Protein AF-A0A1B0FMB5-F1 (afdb_monomer)

Structure (mmCIF, N/CA/C/O backbone):
data_AF-A0A1B0FMB5-F1
#
_entry.id   AF-A0A1B0FMB5-F1
#
loop_
_atom_site.group_PDB
_atom_site.id
_atom_site.type_symbol
_atom_site.label_atom_id
_atom_site.label_alt_id
_atom_site.label_comp_id
_atom_site.label_asym_id
_atom_site.label_entity_id
_atom_site.label_seq_id
_atom_site.pdbx_PDB_ins_code
_atom_site.Cartn_x
_atom_site.Cartn_y
_atom_site.Cartn_z
_atom_site.occupancy
_atom_site.B_iso_or_equiv
_atom_site.auth_seq_id
_atom_site.auth_comp_id
_atom_site.auth_asym_id
_atom_site.auth_atom_id
_atom_site.pdbx_PDB_model_num
ATOM 1 N N . MET A 1 1 ? 7.304 -1.547 13.179 1.00 47.75 1 MET A N 1
ATOM 2 C CA . MET A 1 1 ? 6.835 -0.745 12.029 1.00 47.75 1 MET A CA 1
ATOM 3 C C . MET A 1 1 ? 6.916 -1.645 10.812 1.00 47.75 1 MET A C 1
ATOM 5 O O . MET A 1 1 ? 8.019 -1.873 10.338 1.00 47.75 1 MET A O 1
ATOM 9 N N . ASN A 1 2 ? 5.800 -2.233 10.382 1.00 59.31 2 ASN A N 1
ATOM 10 C CA . ASN A 1 2 ? 5.794 -3.089 9.199 1.00 59.31 2 ASN A CA 1
ATOM 11 C C . ASN A 1 2 ? 5.439 -2.237 7.982 1.00 59.31 2 ASN A C 1
ATOM 13 O O . ASN A 1 2 ? 4.315 -1.748 7.878 1.00 59.31 2 ASN A O 1
ATOM 17 N N . TYR A 1 3 ? 6.412 -2.040 7.099 1.00 70.69 3 TYR A N 1
ATOM 18 C CA . TYR A 1 3 ? 6.225 -1.379 5.814 1.00 70.69 3 TYR A CA 1
ATOM 19 C C . TYR A 1 3 ? 6.222 -2.465 4.735 1.00 70.69 3 TYR A C 1
ATOM 21 O O . TYR A 1 3 ? 7.250 -3.128 4.581 1.00 70.69 3 TYR A O 1
ATOM 29 N N . PRO A 1 4 ? 5.103 -2.715 4.031 1.00 73.00 4 PRO A N 1
ATOM 30 C CA . PRO A 1 4 ? 5.114 -3.641 2.909 1.00 73.00 4 PRO A CA 1
ATOM 31 C C . PRO A 1 4 ? 6.034 -3.096 1.812 1.00 73.00 4 PRO A C 1
ATOM 33 O O . PR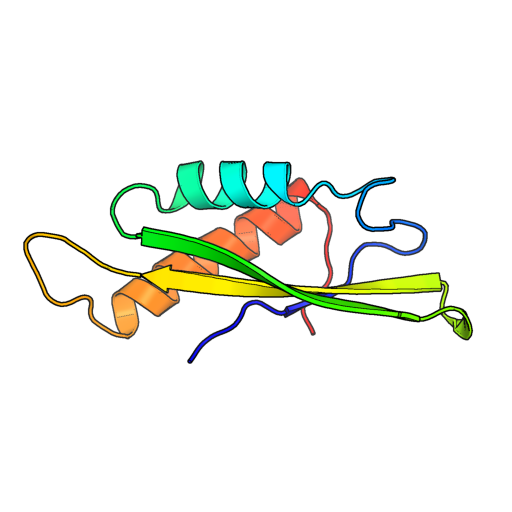O A 1 4 ? 5.814 -2.005 1.277 1.00 73.00 4 PRO A O 1
ATOM 36 N N . LEU A 1 5 ? 7.074 -3.871 1.507 1.00 77.88 5 LEU A N 1
ATOM 37 C CA . LEU A 1 5 ? 8.032 -3.594 0.447 1.00 77.88 5 LEU A CA 1
ATOM 38 C C . LEU A 1 5 ? 7.962 -4.716 -0.584 1.00 77.88 5 LEU A C 1
ATOM 40 O O . LEU A 1 5 ? 8.135 -5.889 -0.250 1.00 77.88 5 LEU A O 1
ATOM 44 N N . PHE A 1 6 ? 7.733 -4.360 -1.841 1.00 83.31 6 PHE A N 1
ATOM 45 C CA . PHE A 1 6 ? 7.639 -5.341 -2.914 1.00 83.31 6 PHE A CA 1
ATOM 46 C C . PHE A 1 6 ? 8.254 -4.825 -4.211 1.00 83.31 6 PHE A C 1
ATOM 48 O O . PHE A 1 6 ? 8.385 -3.620 -4.453 1.00 83.31 6 PHE A O 1
ATOM 55 N N . TRP A 1 7 ? 8.664 -5.781 -5.037 1.00 82.69 7 TRP A N 1
ATOM 56 C CA . TRP A 1 7 ? 9.144 -5.583 -6.390 1.00 82.69 7 TRP A CA 1
ATOM 57 C C . TRP A 1 7 ? 7.983 -5.703 -7.362 1.00 82.69 7 TRP A C 1
ATOM 59 O O . TRP A 1 7 ? 7.262 -6.701 -7.381 1.00 82.69 7 TRP A O 1
ATOM 69 N N . LEU A 1 8 ? 7.848 -4.692 -8.208 1.00 82.38 8 LEU A N 1
ATOM 70 C CA . LEU A 1 8 ? 6.983 -4.764 -9.368 1.00 82.38 8 LEU A CA 1
ATOM 71 C C . LEU A 1 8 ? 7.554 -5.765 -10.383 1.00 82.38 8 LEU A C 1
ATOM 73 O O . LEU A 1 8 ? 8.782 -5.933 -10.459 1.00 82.38 8 LEU A O 1
ATOM 77 N N . PRO A 1 9 ? 6.685 -6.424 -11.169 1.00 80.81 9 PRO A N 1
ATOM 78 C CA . PRO A 1 9 ? 7.126 -7.308 -12.236 1.00 80.81 9 PRO A CA 1
ATOM 79 C C . PRO A 1 9 ? 8.076 -6.586 -13.213 1.00 80.81 9 PRO A C 1
ATOM 81 O O . PRO A 1 9 ? 7.997 -5.365 -13.388 1.00 80.81 9 PRO A O 1
ATOM 84 N N . PRO A 1 10 ? 9.014 -7.320 -13.839 1.00 76.38 10 PRO A N 1
ATOM 85 C CA . PRO A 1 10 ? 10.047 -6.729 -14.684 1.00 76.38 10 PRO A CA 1
ATOM 86 C C . PRO A 1 10 ? 9.429 -5.946 -15.848 1.00 76.38 10 PRO A C 1
ATOM 88 O O . PRO A 1 10 ? 8.570 -6.458 -16.562 1.00 76.38 10 PRO A O 1
ATOM 91 N N . GLY A 1 11 ? 9.881 -4.704 -16.038 1.00 74.38 11 GLY A N 1
ATOM 92 C CA . GLY A 1 11 ? 9.343 -3.790 -17.051 1.00 74.38 11 GLY A CA 1
ATOM 93 C C . GLY A 1 11 ? 8.111 -2.985 -16.621 1.00 74.38 11 GLY A C 1
ATOM 94 O O . GLY A 1 11 ? 7.691 -2.111 -17.371 1.00 74.38 11 GLY A O 1
ATOM 95 N N . VAL A 1 12 ? 7.561 -3.214 -15.422 1.00 78.88 12 VAL A N 1
ATOM 96 C CA . VAL A 1 12 ? 6.490 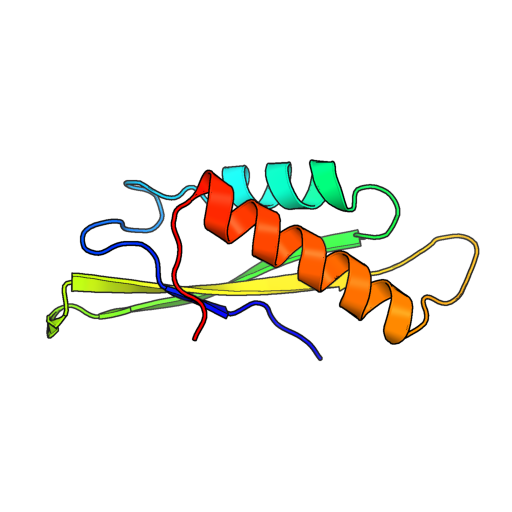-2.377 -14.866 1.00 78.88 12 VAL A CA 1
ATOM 97 C C . VAL A 1 12 ? 7.083 -1.248 -14.025 1.00 78.88 12 VAL A C 1
ATOM 99 O O . VAL A 1 12 ? 7.873 -1.461 -13.098 1.00 78.88 12 VAL A O 1
ATOM 102 N N . GLN A 1 13 ? 6.691 -0.020 -14.359 1.00 76.50 13 GLN A N 1
ATOM 103 C CA . GLN A 1 13 ? 7.068 1.189 -13.633 1.00 76.50 13 GLN A CA 1
ATOM 104 C C . GLN A 1 13 ? 5.845 1.789 -12.937 1.00 76.50 13 GLN A C 1
ATOM 106 O O . GLN A 1 13 ? 4.706 1.639 -13.396 1.00 76.50 13 GLN A O 1
ATOM 111 N N . VAL A 1 14 ? 6.084 2.490 -11.827 1.00 71.69 14 VAL A N 1
ATOM 112 C CA . VAL A 1 14 ? 5.031 3.276 -11.174 1.00 71.69 14 VAL A CA 1
ATOM 113 C C . VAL A 1 14 ? 4.572 4.357 -12.155 1.00 71.69 14 VAL A C 1
ATOM 115 O O . VAL A 1 14 ? 5.417 4.993 -12.777 1.00 71.69 14 VAL A O 1
ATOM 118 N N . HIS A 1 15 ? 3.259 4.546 -12.292 1.00 70.00 15 HIS A N 1
ATOM 119 C CA . HIS A 1 15 ? 2.575 5.402 -13.279 1.00 70.00 15 HIS A CA 1
ATOM 120 C C . HIS A 1 15 ? 2.492 4.888 -14.729 1.00 70.00 15 HIS A C 1
ATOM 122 O O . HIS A 1 15 ? 1.637 5.379 -15.459 1.00 70.00 15 HIS A O 1
ATOM 128 N N . GLU A 1 16 ? 3.281 3.891 -15.145 1.00 73.31 16 GLU A N 1
ATOM 129 C CA . GLU A 1 16 ? 3.149 3.272 -16.485 1.00 73.31 16 GLU A CA 1
ATOM 130 C C . GLU A 1 16 ? 2.444 1.911 -16.466 1.00 73.31 16 GLU A C 1
ATOM 132 O O . GLU A 1 16 ? 1.763 1.562 -17.425 1.00 73.31 16 GLU A O 1
ATOM 137 N N . GLY A 1 17 ? 2.565 1.143 -15.381 1.00 71.56 17 GLY A N 1
ATOM 138 C CA . GLY A 1 17 ? 1.842 -0.127 -15.233 1.00 71.56 17 GLY A CA 1
ATOM 139 C C . GLY A 1 17 ? 1.445 -0.476 -13.799 1.00 71.56 17 GLY A C 1
ATOM 140 O O . GLY A 1 17 ? 0.795 -1.490 -13.576 1.00 71.56 17 GLY A O 1
ATOM 141 N N . PHE A 1 18 ? 1.812 0.361 -12.829 1.00 80.81 18 PHE A N 1
ATOM 142 C CA . PHE A 1 18 ? 1.336 0.265 -11.454 1.00 80.81 18 PHE A CA 1
ATOM 143 C C . PHE A 1 18 ? 0.956 1.660 -10.963 1.00 80.81 18 PHE A C 1
ATOM 145 O O . PHE A 1 18 ? 1.829 2.522 -10.806 1.00 80.81 18 PHE A O 1
ATOM 152 N N . ALA 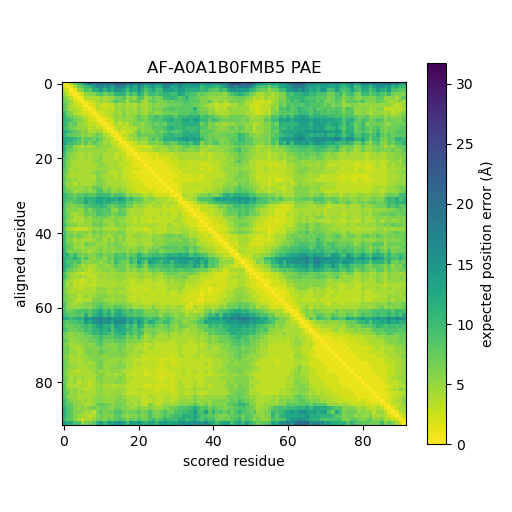A 1 19 ? -0.334 1.913 -10.745 1.00 83.88 19 ALA A N 1
ATOM 153 C CA . ALA A 1 19 ? -0.770 3.171 -10.161 1.00 83.88 19 ALA A CA 1
ATOM 154 C C . ALA A 1 19 ? -0.827 3.033 -8.631 1.00 83.88 19 ALA A C 1
ATOM 156 O O . ALA A 1 19 ? -1.428 2.089 -8.119 1.00 83.88 19 ALA A O 1
ATOM 157 N N . PRO A 1 20 ? -0.278 3.995 -7.867 1.00 83.31 20 PRO A N 1
ATOM 158 C CA . PRO A 1 20 ? -0.429 4.017 -6.411 1.00 83.31 20 PRO A CA 1
ATOM 159 C C . PRO A 1 20 ? -1.899 3.977 -5.968 1.00 83.31 20 PRO A C 1
ATOM 161 O O . PRO A 1 20 ? -2.210 3.425 -4.918 1.00 83.31 20 PRO A O 1
ATOM 164 N N . ASN A 1 21 ? -2.803 4.521 -6.791 1.00 86.50 21 ASN A N 1
ATOM 165 C CA . ASN A 1 21 ? -4.242 4.476 -6.547 1.00 86.50 21 ASN A CA 1
ATOM 166 C C . ASN A 1 21 ? -4.813 3.055 -6.525 1.00 86.50 21 ASN A C 1
ATOM 168 O O . ASN A 1 21 ? -5.669 2.800 -5.686 1.00 86.50 21 ASN A O 1
ATOM 172 N N . ASP A 1 22 ? -4.341 2.138 -7.375 1.00 86.88 22 ASP A N 1
ATOM 173 C CA . ASP A 1 22 ? -4.802 0.744 -7.341 1.00 86.88 22 ASP A CA 1
ATOM 174 C C . ASP A 1 22 ? -4.418 0.078 -6.012 1.00 86.88 22 ASP A C 1
ATOM 176 O O . ASP A 1 22 ? -5.208 -0.650 -5.417 1.00 86.88 22 ASP A O 1
ATOM 180 N N . PHE A 1 23 ? -3.223 0.382 -5.490 1.00 86.31 23 PHE A N 1
ATOM 181 C CA . PHE A 1 23 ? -2.818 -0.078 -4.161 1.00 86.31 23 PHE A CA 1
ATOM 182 C C . PHE A 1 23 ? -3.691 0.530 -3.057 1.00 86.31 23 PHE A C 1
ATOM 184 O O . PHE A 1 23 ? -4.070 -0.166 -2.118 1.00 86.31 23 PHE A O 1
ATOM 191 N N . TYR A 1 24 ? -4.036 1.817 -3.163 1.00 88.06 24 TYR A N 1
ATOM 192 C CA . TYR A 1 24 ? -4.931 2.467 -2.204 1.00 88.06 24 TYR A CA 1
ATOM 193 C C . TYR A 1 24 ? -6.326 1.844 -2.196 1.00 88.06 24 TYR A C 1
ATOM 195 O O . TYR A 1 24 ? -6.882 1.639 -1.116 1.00 88.06 24 TYR A O 1
ATOM 203 N N . ASP A 1 25 ? -6.873 1.531 -3.369 1.00 88.56 25 ASP A N 1
ATOM 204 C CA . ASP A 1 25 ? -8.175 0.882 -3.496 1.00 88.56 25 ASP A CA 1
ATOM 205 C C . ASP A 1 25 ? -8.148 -0.540 -2.924 1.00 88.56 25 ASP A C 1
ATOM 207 O O . ASP A 1 25 ? -8.984 -0.883 -2.093 1.00 88.56 25 ASP A O 1
ATOM 211 N N . LEU A 1 26 ? -7.111 -1.320 -3.245 1.00 89.06 26 LEU A N 1
ATOM 212 C CA . LEU A 1 26 ? -6.930 -2.677 -2.729 1.00 89.06 26 LEU A CA 1
ATOM 213 C C . LEU A 1 26 ? -6.809 -2.709 -1.200 1.00 89.06 26 LEU A C 1
ATOM 215 O O . LEU A 1 26 ? -7.496 -3.484 -0.535 1.00 89.06 26 LEU A O 1
ATOM 219 N N . VAL A 1 27 ? -5.980 -1.838 -0.618 1.00 88.69 27 VAL A N 1
ATOM 220 C CA . VAL A 1 27 ? -5.857 -1.740 0.843 1.00 88.69 27 VAL A CA 1
ATOM 221 C C . VAL A 1 27 ? -7.172 -1.282 1.470 1.00 88.69 27 VAL A C 1
ATOM 223 O O . VAL A 1 27 ? -7.550 -1.809 2.514 1.00 88.69 27 VAL A O 1
ATOM 226 N N . ARG A 1 28 ? -7.901 -0.343 0.850 1.00 87.25 28 ARG A N 1
ATOM 227 C CA . ARG A 1 28 ? -9.238 0.035 1.325 1.00 87.25 28 ARG A CA 1
ATOM 228 C C . ARG A 1 28 ? -10.217 -1.129 1.251 1.00 87.25 28 ARG A C 1
ATOM 230 O O . ARG A 1 28 ? -10.972 -1.310 2.192 1.00 87.25 28 ARG A O 1
ATOM 237 N N . ASN A 1 29 ? -10.193 -1.927 0.193 1.00 89.12 29 ASN A N 1
ATOM 238 C CA . ASN A 1 29 ? -11.086 -3.070 0.041 1.00 89.12 29 ASN A CA 1
ATOM 239 C C . ASN A 1 29 ? -10.856 -4.115 1.147 1.00 89.12 29 ASN A C 1
ATOM 241 O O . ASN A 1 29 ? -11.806 -4.595 1.758 1.00 89.12 29 ASN A O 1
ATOM 245 N N . VAL A 1 30 ? -9.587 -4.397 1.462 1.00 88.00 30 VAL A N 1
ATOM 246 C CA . VAL A 1 30 ? -9.199 -5.382 2.483 1.00 88.00 30 VAL A CA 1
ATOM 247 C C . VAL A 1 30 ? -9.368 -4.851 3.911 1.00 88.00 30 VAL A C 1
ATOM 249 O O . VAL A 1 30 ? -9.776 -5.589 4.805 1.00 88.00 30 VAL A O 1
ATOM 252 N N . ALA A 1 31 ? -9.012 -3.589 4.152 1.00 83.44 31 ALA A N 1
ATOM 253 C CA . ALA A 1 31 ? -8.726 -3.071 5.488 1.00 83.44 31 ALA A CA 1
ATOM 254 C C . ALA A 1 31 ? -9.389 -1.713 5.786 1.00 83.44 31 ALA A C 1
ATOM 256 O O . ALA A 1 31 ? -8.886 -0.958 6.620 1.00 83.44 31 ALA A O 1
ATOM 257 N N . CYS A 1 32 ? -10.515 -1.402 5.127 1.00 80.31 32 CYS A N 1
ATOM 258 C CA . CYS A 1 32 ? -11.224 -0.117 5.230 1.00 80.31 32 CYS A CA 1
ATOM 259 C C . CYS A 1 32 ? -11.419 0.380 6.670 1.00 80.31 32 CYS A C 1
ATOM 261 O O . CYS A 1 32 ? -11.345 1.578 6.922 1.00 80.31 32 CYS A O 1
ATOM 263 N N . ASP A 1 33 ? -11.696 -0.537 7.595 1.00 83.56 33 ASP A N 1
ATOM 264 C CA . ASP A 1 33 ? -12.117 -0.218 8.962 1.00 83.56 33 ASP A CA 1
ATOM 265 C C . ASP A 1 33 ? -10.946 0.148 9.891 1.00 83.56 33 ASP A C 1
ATOM 267 O O . ASP A 1 33 ? -11.104 0.852 10.885 1.00 83.56 33 ASP A O 1
ATOM 271 N N . VAL A 1 34 ? -9.739 -0.316 9.553 1.00 86.19 34 VAL A N 1
ATOM 272 C CA . VAL A 1 34 ? -8.550 -0.199 10.412 1.00 86.19 34 VAL A CA 1
ATOM 273 C C . VAL A 1 34 ? -7.449 0.661 9.808 1.00 86.19 34 VAL A C 1
ATOM 275 O O . VAL A 1 34 ? -6.438 0.891 10.471 1.00 86.19 34 VAL A O 1
ATOM 278 N N . VAL A 1 35 ? -7.601 1.117 8.563 1.00 87.62 35 VAL A N 1
ATOM 279 C CA . VAL A 1 35 ? -6.611 1.933 7.852 1.00 87.62 35 VAL A CA 1
ATOM 280 C C . VAL A 1 35 ? -7.006 3.404 7.903 1.00 87.62 35 VAL A C 1
ATOM 282 O O . VAL A 1 35 ? -8.021 3.815 7.353 1.00 87.62 35 VAL A O 1
ATOM 285 N N . GLU A 1 36 ? -6.152 4.216 8.519 1.00 86.50 36 GLU A N 1
ATOM 286 C CA . GLU A 1 36 ? -6.319 5.669 8.594 1.00 86.50 36 GLU A CA 1
ATOM 287 C C . GLU A 1 36 ? -5.726 6.360 7.365 1.00 86.50 36 GLU A C 1
ATOM 289 O O . GLU A 1 36 ? -6.356 7.224 6.754 1.00 86.50 36 GLU A O 1
ATOM 294 N N . GLN A 1 37 ? -4.507 5.974 6.981 1.00 86.12 37 GLN A N 1
ATOM 295 C CA . GLN A 1 37 ? -3.797 6.614 5.880 1.00 86.12 37 GLN A CA 1
ATOM 296 C C . GLN A 1 37 ? -2.845 5.646 5.187 1.00 86.12 37 GLN A C 1
ATOM 298 O O . GLN A 1 37 ? -2.180 4.834 5.829 1.00 86.12 37 GLN A O 1
ATOM 303 N N . ILE A 1 38 ? -2.737 5.784 3.868 1.00 88.00 38 ILE A N 1
ATOM 304 C CA . ILE A 1 38 ? -1.779 5.056 3.041 1.00 88.00 38 ILE A CA 1
ATOM 305 C C . ILE A 1 38 ? -0.939 6.088 2.294 1.00 88.00 38 ILE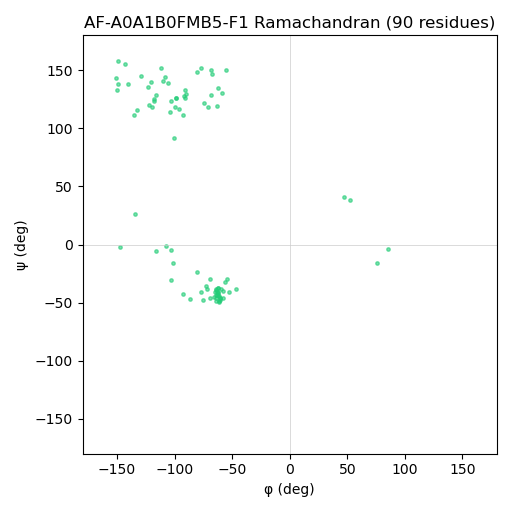 A C 1
ATOM 307 O O . ILE A 1 38 ? -1.476 7.074 1.790 1.00 88.00 38 ILE A O 1
ATOM 311 N N . GLY A 1 39 ? 0.374 5.889 2.238 1.00 85.25 39 GLY A N 1
ATOM 312 C CA . GLY A 1 39 ? 1.267 6.788 1.517 1.00 85.25 39 GLY A CA 1
ATOM 313 C C . GLY A 1 39 ? 2.480 6.064 0.962 1.00 85.25 39 GLY A C 1
ATOM 314 O O . GLY A 1 39 ? 3.074 5.231 1.639 1.00 85.25 39 GLY A O 1
ATOM 315 N N . LEU A 1 40 ? 2.861 6.385 -0.268 1.00 87.69 40 LEU A N 1
ATOM 316 C CA . LEU A 1 40 ? 4.115 5.927 -0.858 1.00 87.69 40 LEU A CA 1
ATOM 317 C C . LEU A 1 40 ? 5.281 6.658 -0.173 1.00 87.69 40 LEU A C 1
ATOM 319 O O . LEU A 1 40 ? 5.346 7.884 -0.213 1.00 87.69 40 LEU A O 1
ATOM 323 N N . ILE A 1 41 ? 6.167 5.916 0.493 1.00 86.50 41 ILE A N 1
ATOM 324 C CA . ILE A 1 41 ? 7.337 6.483 1.188 1.00 86.50 41 ILE A CA 1
ATOM 325 C C . ILE A 1 41 ? 8.551 6.489 0.274 1.00 86.50 41 ILE A C 1
ATOM 327 O O . ILE A 1 41 ? 9.315 7.448 0.268 1.00 86.50 41 ILE A O 1
ATOM 331 N N . ASP A 1 42 ? 8.746 5.391 -0.453 1.00 83.75 42 ASP A N 1
ATOM 332 C CA . ASP A 1 42 ? 9.943 5.176 -1.251 1.00 83.75 42 ASP A CA 1
ATOM 333 C C . ASP A 1 42 ? 9.576 4.520 -2.577 1.00 83.75 42 ASP A C 1
ATOM 335 O O . ASP A 1 42 ? 8.747 3.607 -2.640 1.00 83.75 42 ASP A O 1
ATOM 339 N N . GLN A 1 43 ? 10.205 5.002 -3.638 1.00 85.75 43 GLN A N 1
ATOM 340 C CA . GLN A 1 43 ? 10.116 4.443 -4.972 1.00 85.75 43 GLN A CA 1
ATOM 341 C C . GLN A 1 43 ? 11.536 4.334 -5.505 1.00 85.75 43 GLN A C 1
ATOM 343 O O . GLN A 1 43 ? 12.208 5.336 -5.740 1.00 85.75 43 GLN A O 1
ATOM 348 N N . PHE A 1 44 ? 11.975 3.108 -5.749 1.00 83.19 44 PHE A N 1
ATOM 349 C CA . PHE A 1 44 ? 13.312 2.833 -6.236 1.00 83.19 44 PHE A CA 1
ATOM 350 C C . PHE A 1 44 ? 13.2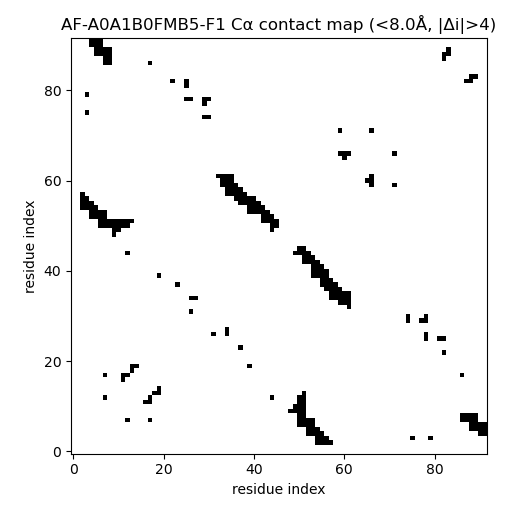41 2.126 -7.585 1.00 83.19 44 PHE A C 1
ATOM 352 O O . PHE A 1 44 ? 12.707 1.026 -7.707 1.00 83.19 44 PHE A O 1
ATOM 359 N N . ASN A 1 45 ? 13.796 2.760 -8.615 1.00 82.06 45 ASN A N 1
ATOM 360 C CA . ASN A 1 45 ? 13.890 2.190 -9.953 1.00 82.06 45 ASN A CA 1
ATOM 361 C C . ASN A 1 45 ? 15.321 1.707 -10.213 1.00 82.06 45 ASN A C 1
ATOM 363 O O . ASN A 1 45 ? 16.289 2.464 -10.122 1.00 82.06 45 ASN A O 1
ATOM 367 N N . HIS A 1 46 ? 15.462 0.427 -10.545 1.00 79.94 46 HIS A N 1
ATOM 368 C CA . HIS A 1 46 ? 16.740 -0.184 -10.856 1.00 79.94 46 HIS A CA 1
ATOM 369 C C . HIS A 1 46 ? 16.935 -0.310 -12.370 1.00 79.94 46 HIS A C 1
ATOM 371 O O . HIS A 1 46 ? 16.650 -1.352 -12.959 1.00 79.94 46 HIS A O 1
ATOM 377 N N . LEU A 1 47 ? 17.548 0.713 -12.974 1.00 77.44 47 LEU A N 1
ATOM 378 C CA . LEU A 1 47 ? 17.824 0.790 -14.419 1.00 77.44 47 LEU A CA 1
ATOM 379 C C . LEU A 1 47 ? 18.568 -0.440 -14.977 1.00 77.44 47 LEU A C 1
ATOM 381 O O . LEU A 1 47 ? 18.222 -0.954 -16.033 1.00 77.44 47 LEU A O 1
ATOM 385 N N . LYS A 1 48 ? 19.566 -0.970 -14.251 1.00 76.75 48 LYS A N 1
ATOM 386 C CA . LYS A 1 48 ? 20.353 -2.139 -14.703 1.00 76.75 48 LYS A CA 1
ATOM 387 C C . LYS A 1 48 ? 19.567 -3.452 -14.734 1.00 76.75 48 LYS A C 1
ATOM 389 O O . LYS A 1 48 ? 19.924 -4.339 -15.500 1.00 76.75 48 LYS A O 1
ATOM 394 N N . LYS A 1 49 ? 18.562 -3.611 -13.868 1.00 73.00 49 LYS A N 1
ATOM 395 C CA . LYS A 1 49 ? 17.746 -4.836 -13.779 1.00 73.00 49 LYS A CA 1
ATOM 396 C C . LYS A 1 49 ? 16.337 -4.653 -14.342 1.00 73.00 49 LYS A C 1
ATOM 398 O O . LYS A 1 49 ? 15.571 -5.609 -14.328 1.00 73.00 49 LYS A O 1
ATOM 403 N N . ASN A 1 50 ? 16.007 -3.447 -14.805 1.00 77.88 50 ASN A N 1
ATOM 404 C CA . ASN A 1 50 ? 14.677 -3.041 -15.246 1.00 77.88 50 ASN A CA 1
ATOM 405 C C . ASN A 1 50 ? 13.565 -3.441 -14.253 1.00 77.88 50 ASN A C 1
ATOM 407 O O . ASN A 1 50 ? 12.510 -3.955 -14.630 1.00 77.88 50 ASN A O 1
ATOM 411 N N . ARG A 1 51 ? 13.856 -3.273 -12.956 1.00 81.56 51 ARG A N 1
ATOM 412 C CA . ARG A 1 51 ? 12.958 -3.605 -11.841 1.00 81.56 51 ARG A CA 1
ATOM 413 C C . ARG A 1 51 ? 12.678 -2.364 -11.016 1.00 81.56 51 ARG A C 1
ATOM 415 O O . ARG A 1 51 ? 13.599 -1.611 -10.714 1.00 81.56 51 ARG A O 1
ATOM 422 N N . THR A 1 52 ? 11.437 -2.215 -10.583 1.00 83.88 52 THR A N 1
ATOM 423 C CA . THR A 1 52 ? 11.010 -1.112 -9.722 1.00 83.88 52 THR A CA 1
ATOM 424 C C . THR A 1 52 ? 10.558 -1.685 -8.383 1.00 83.88 52 THR A C 1
ATOM 426 O O . THR A 1 52 ? 9.757 -2.614 -8.365 1.00 83.88 52 THR A O 1
ATOM 429 N N . SER A 1 53 ? 11.066 -1.172 -7.266 1.00 84.88 53 SER A N 1
ATOM 430 C CA . SER A 1 53 ? 10.539 -1.460 -5.928 1.00 84.88 53 SER A CA 1
ATOM 431 C C . SER A 1 53 ? 9.817 -0.252 -5.370 1.00 84.88 53 SER A C 1
ATOM 433 O O . SER A 1 53 ? 10.246 0.886 -5.566 1.00 84.88 53 SER A O 1
ATOM 435 N N . VAL A 1 54 ? 8.754 -0.516 -4.628 1.00 86.19 54 VAL A N 1
ATOM 436 C CA . VAL A 1 54 ? 7.947 0.503 -3.963 1.00 86.19 54 VAL A CA 1
ATOM 437 C C . VAL A 1 54 ? 7.773 0.150 -2.491 1.00 86.19 54 VAL A C 1
ATOM 439 O O . VAL A 1 54 ? 7.694 -1.023 -2.122 1.00 86.19 54 VAL A O 1
ATOM 442 N N . CYS A 1 55 ? 7.746 1.181 -1.651 1.00 86.50 55 CYS A N 1
ATOM 443 C CA . CYS A 1 55 ? 7.538 1.084 -0.214 1.00 86.50 55 CYS A CA 1
ATOM 444 C C . CYS A 1 55 ? 6.326 1.909 0.185 1.00 86.50 55 CYS A C 1
ATOM 446 O O . CYS A 1 55 ? 6.326 3.133 0.025 1.00 86.50 55 CYS A O 1
ATOM 448 N N . PHE A 1 56 ? 5.325 1.258 0.767 1.00 86.19 56 PHE A N 1
ATOM 449 C CA . PHE A 1 56 ? 4.145 1.945 1.269 1.00 86.19 56 PHE A CA 1
ATOM 450 C C . PHE A 1 56 ? 4.152 2.025 2.794 1.00 86.19 56 PHE A C 1
ATOM 452 O O . PHE A 1 56 ? 4.477 1.072 3.502 1.00 86.19 56 PHE A O 1
ATOM 459 N N . ARG A 1 57 ? 3.744 3.182 3.313 1.00 86.62 57 ARG A N 1
ATOM 460 C CA . ARG A 1 57 ? 3.328 3.368 4.697 1.00 86.62 57 ARG A CA 1
ATOM 461 C C . ARG A 1 57 ? 1.849 3.113 4.782 1.00 86.62 57 ARG A C 1
ATOM 463 O O . ARG A 1 57 ? 1.084 3.752 4.067 1.00 86.62 57 ARG A O 1
ATOM 470 N N . ILE A 1 58 ? 1.464 2.270 5.723 1.00 87.06 58 ILE A N 1
ATOM 471 C CA . ILE A 1 58 ? 0.074 2.128 6.124 1.00 87.06 58 ILE A CA 1
ATOM 472 C C . ILE A 1 58 ? 0.002 2.526 7.595 1.00 87.06 58 ILE A C 1
ATOM 474 O O . ILE A 1 58 ? 0.751 2.010 8.429 1.00 87.06 58 ILE A O 1
ATOM 478 N N . ILE A 1 59 ? -0.845 3.505 7.892 1.00 86.12 59 ILE A N 1
ATOM 479 C CA . ILE A 1 59 ? -1.169 3.940 9.246 1.00 86.12 59 ILE A CA 1
ATOM 480 C C . ILE A 1 59 ? -2.455 3.229 9.632 1.00 86.12 59 ILE A C 1
ATOM 482 O O . ILE A 1 59 ? -3.491 3.438 9.002 1.00 86.12 59 ILE A O 1
ATOM 486 N N . TYR A 1 60 ? -2.368 2.383 10.655 1.00 85.94 60 TYR A N 1
ATOM 487 C CA . TYR A 1 60 ? -3.516 1.663 11.182 1.00 85.94 60 TYR A CA 1
ATOM 488 C C . TYR A 1 60 ? -4.055 2.378 12.415 1.00 85.94 60 TYR A C 1
ATOM 490 O O . TYR A 1 60 ? -3.303 2.621 13.364 1.00 85.94 60 TYR A O 1
ATOM 498 N N . ARG A 1 61 ? -5.348 2.691 12.417 1.00 83.25 61 ARG A N 1
ATOM 499 C CA . ARG A 1 61 ? -6.033 3.272 13.568 1.00 83.25 61 ARG A CA 1
ATOM 500 C C . ARG A 1 61 ? -7.488 2.838 13.570 1.00 83.25 61 ARG A C 1
ATOM 502 O O . ARG A 1 61 ? -8.171 2.936 12.561 1.00 83.25 61 ARG A O 1
ATOM 509 N N . HIS A 1 62 ? -7.946 2.401 14.732 1.00 82.38 62 HIS A N 1
ATOM 510 C CA . HIS A 1 62 ? -9.340 2.077 14.980 1.00 82.38 62 HIS A CA 1
ATO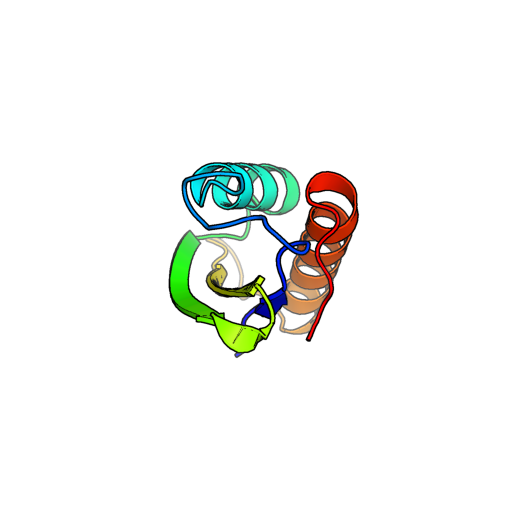M 511 C C . HIS A 1 62 ? -9.911 3.131 15.935 1.00 82.38 62 HIS A C 1
ATOM 513 O O . HIS A 1 62 ? -9.220 3.580 16.852 1.00 82.38 62 HIS A O 1
ATOM 519 N N . MET A 1 63 ? -11.156 3.551 15.713 1.00 75.69 63 MET A N 1
ATOM 520 C CA . MET A 1 63 ? -11.766 4.654 16.472 1.00 75.69 63 MET A CA 1
ATOM 521 C C . MET A 1 63 ? -12.127 4.252 17.909 1.00 75.69 63 MET A C 1
ATOM 523 O O . MET A 1 63 ? -11.984 5.048 18.830 1.00 75.69 63 MET A O 1
ATOM 527 N N . GLU A 1 64 ? -12.558 3.004 18.100 1.00 78.19 64 GLU A N 1
ATOM 528 C CA . GLU A 1 64 ? -13.093 2.524 19.384 1.00 78.19 64 GLU A CA 1
ATOM 529 C C . GLU A 1 64 ? -12.118 1.694 20.237 1.00 78.19 64 GLU A C 1
ATOM 531 O O . GLU A 1 64 ? -12.367 1.489 21.423 1.00 78.19 64 GLU A O 1
ATOM 536 N N . ARG A 1 65 ? -11.008 1.194 19.672 1.00 81.44 65 ARG A N 1
ATOM 537 C CA . ARG A 1 65 ? -10.101 0.272 20.381 1.00 81.44 65 ARG A CA 1
ATOM 538 C C . ARG A 1 65 ? -8.650 0.398 19.940 1.00 81.44 65 ARG A C 1
ATOM 540 O O . ARG A 1 65 ? -8.352 0.821 18.827 1.00 81.44 65 ARG A O 1
ATOM 547 N N . THR A 1 66 ? -7.736 -0.035 20.802 1.00 84.00 66 THR A N 1
ATOM 548 C CA . THR A 1 66 ? -6.323 -0.178 20.443 1.00 84.00 66 THR A CA 1
ATOM 549 C C . THR A 1 66 ? -6.149 -1.412 19.566 1.00 84.00 66 THR A C 1
ATOM 551 O O . THR A 1 66 ? -6.475 -2.522 19.984 1.00 84.00 66 THR A O 1
ATOM 554 N N . LEU A 1 67 ? -5.611 -1.226 18.363 1.00 82.69 67 LEU A N 1
ATOM 555 C CA . LEU A 1 67 ? -5.248 -2.332 17.483 1.00 82.69 67 LEU A CA 1
ATOM 556 C C . LEU A 1 67 ? -4.076 -3.110 18.073 1.00 82.69 67 LEU A C 1
ATOM 558 O O . LEU A 1 67 ? -3.036 -2.541 18.419 1.00 82.69 67 LEU A O 1
ATOM 562 N N . THR A 1 68 ? -4.234 -4.425 18.170 1.00 86.75 68 THR A N 1
ATOM 563 C CA . THR A 1 68 ? -3.132 -5.289 18.586 1.00 86.75 68 THR A CA 1
ATOM 564 C C . THR A 1 68 ? -2.154 -5.500 17.432 1.00 86.75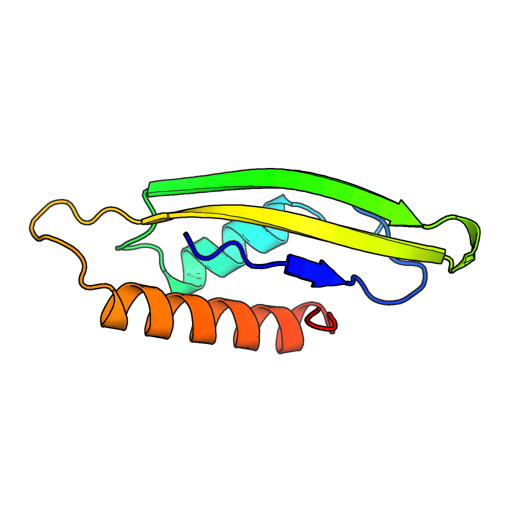 68 THR A C 1
ATOM 566 O O . THR A 1 68 ? -2.532 -5.501 16.260 1.00 86.75 68 THR A O 1
ATOM 569 N N . GLN A 1 69 ? -0.876 -5.740 17.749 1.00 82.88 69 GLN A N 1
ATOM 570 C CA . GLN A 1 69 ? 0.120 -6.076 16.720 1.00 82.88 69 G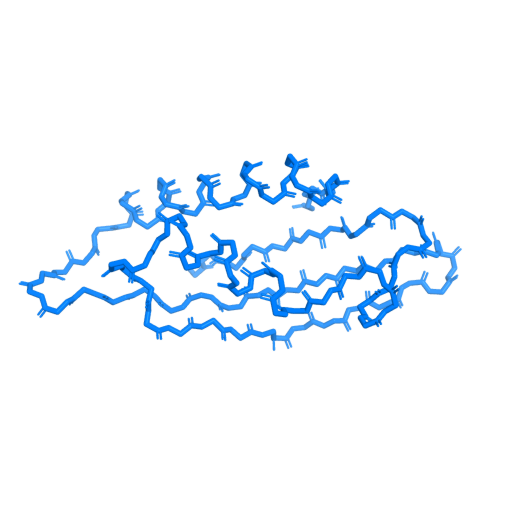LN A CA 1
ATOM 571 C C . GLN A 1 69 ? -0.292 -7.298 15.891 1.00 82.88 69 GLN A C 1
ATOM 573 O O . GLN A 1 69 ? 0.017 -7.355 14.706 1.00 82.88 69 GLN A O 1
ATOM 578 N N . LYS A 1 70 ? -1.000 -8.256 16.502 1.00 86.75 70 LYS A N 1
ATOM 579 C CA . LYS A 1 70 ? -1.476 -9.458 15.819 1.00 86.75 70 LYS A CA 1
ATOM 580 C C . LYS A 1 70 ? -2.484 -9.117 14.722 1.00 86.75 70 LYS A C 1
ATOM 582 O O . LYS A 1 70 ? -2.288 -9.542 13.594 1.00 86.75 70 LYS A O 1
ATOM 587 N N . GLU A 1 71 ? -3.489 -8.299 15.028 1.00 85.31 71 GLU A N 1
ATOM 588 C CA . GLU A 1 71 ? -4.493 -7.872 14.043 1.00 85.31 71 GLU A CA 1
ATOM 589 C C . GLU A 1 71 ? -3.871 -7.096 12.887 1.00 85.31 71 GLU A C 1
ATOM 591 O O . GLU A 1 71 ? -4.158 -7.379 11.729 1.00 85.31 71 GLU A O 1
ATOM 596 N N . VAL A 1 72 ? -2.965 -6.162 13.190 1.00 85.69 72 VAL A N 1
ATOM 597 C CA . VAL A 1 72 ? -2.243 -5.419 12.150 1.00 85.69 72 VAL A CA 1
ATOM 598 C C . VAL A 1 72 ? -1.443 -6.369 11.259 1.00 85.69 72 VAL A C 1
ATOM 600 O O . VAL A 1 72 ? -1.384 -6.172 10.049 1.00 85.69 72 VAL A O 1
ATOM 603 N N . ASN A 1 73 ? -0.836 -7.408 11.836 1.00 86.81 73 ASN A N 1
ATOM 604 C CA . ASN A 1 73 ? -0.057 -8.375 11.076 1.00 86.81 73 ASN A CA 1
ATOM 605 C C . ASN A 1 73 ? -0.936 -9.293 10.211 1.00 86.81 73 ASN A C 1
ATOM 607 O O . ASN A 1 73 ? -0.550 -9.587 9.084 1.00 86.81 73 ASN A O 1
ATOM 611 N N . ASP A 1 74 ? -2.102 -9.717 10.706 1.00 88.25 74 ASP A N 1
ATOM 612 C CA . ASP A 1 74 ? -3.098 -10.470 9.930 1.00 88.25 74 ASP A CA 1
ATOM 613 C C . ASP A 1 74 ? -3.605 -9.645 8.740 1.00 88.25 74 ASP A C 1
ATOM 615 O O . ASP A 1 74 ? -3.543 -10.094 7.598 1.00 88.25 74 ASP A O 1
ATOM 619 N N . VAL A 1 75 ? -4.006 -8.394 8.980 1.00 87.69 75 VAL A N 1
ATOM 620 C CA . VAL A 1 75 ? -4.470 -7.479 7.927 1.00 87.69 75 VAL A CA 1
ATOM 621 C C . VAL A 1 75 ? -3.376 -7.224 6.894 1.00 87.69 75 VAL A C 1
ATOM 623 O O . VAL A 1 75 ? -3.617 -7.318 5.692 1.00 87.69 75 VAL A O 1
ATOM 626 N N . LEU A 1 76 ? -2.153 -6.952 7.352 1.00 85.94 76 LEU A N 1
ATOM 627 C CA . LEU A 1 76 ? -1.009 -6.768 6.468 1.00 85.94 76 LEU A CA 1
ATOM 628 C C . LEU A 1 76 ? -0.764 -8.003 5.598 1.00 85.94 76 LEU A C 1
ATOM 630 O O . LEU A 1 76 ? -0.456 -7.861 4.418 1.00 85.94 76 LEU A O 1
ATOM 634 N N . LYS A 1 77 ? -0.904 -9.203 6.164 1.00 87.62 77 LYS A N 1
ATOM 635 C CA . LYS A 1 77 ? -0.726 -10.450 5.426 1.00 87.62 77 LYS A CA 1
ATOM 636 C C . LYS A 1 77 ? -1.768 -10.591 4.313 1.00 87.62 77 LYS A C 1
ATOM 638 O O . LYS A 1 77 ? -1.391 -10.891 3.187 1.00 87.62 77 LYS A O 1
ATOM 643 N N . ILE A 1 78 ? -3.032 -10.271 4.590 1.00 88.88 78 ILE A N 1
ATOM 644 C CA . ILE A 1 78 ? -4.102 -10.306 3.581 1.00 88.88 78 ILE A CA 1
ATOM 645 C C . ILE A 1 78 ? -3.839 -9.279 2.470 1.00 88.88 78 ILE A C 1
ATOM 647 O O . ILE A 1 78 ? -3.963 -9.606 1.293 1.00 88.88 78 ILE A O 1
ATOM 651 N N . ILE A 1 79 ? -3.419 -8.057 2.822 1.00 87.81 79 ILE A N 1
ATOM 652 C CA . ILE A 1 79 ? -3.039 -7.020 1.846 1.00 87.81 79 ILE A CA 1
ATOM 653 C C . ILE A 1 79 ? -1.912 -7.522 0.942 1.00 87.81 79 ILE A C 1
ATOM 655 O O . ILE A 1 79 ? -1.962 -7.355 -0.274 1.00 87.81 79 ILE A O 1
ATOM 659 N N . ILE A 1 80 ? -0.894 -8.141 1.537 1.00 85.56 80 ILE A N 1
ATOM 660 C CA . ILE A 1 80 ? 0.239 -8.708 0.813 1.00 85.56 80 ILE A CA 1
ATOM 661 C C . ILE A 1 80 ? -0.226 -9.804 -0.153 1.00 85.56 80 ILE A C 1
ATOM 663 O O . ILE A 1 80 ? 0.156 -9.773 -1.320 1.00 85.56 80 ILE A O 1
ATOM 667 N N . GLU A 1 81 ? -1.048 -10.747 0.308 1.00 87.62 81 GLU A N 1
ATOM 668 C CA . GLU A 1 81 ? -1.573 -11.837 -0.523 1.00 87.62 81 GLU A CA 1
ATOM 669 C C . GLU A 1 81 ? -2.404 -11.288 -1.694 1.00 87.62 81 GLU A C 1
ATOM 671 O O . GLU A 1 81 ? -2.148 -11.640 -2.846 1.00 87.62 81 GLU A O 1
ATOM 676 N N . ALA A 1 82 ? -3.301 -10.334 -1.431 1.00 88.31 82 ALA A N 1
ATOM 677 C CA . ALA A 1 82 ? -4.098 -9.669 -2.460 1.00 88.31 82 ALA A CA 1
ATOM 678 C C . ALA A 1 82 ? -3.229 -8.886 -3.462 1.00 88.31 82 ALA A C 1
ATOM 680 O O . ALA A 1 82 ? -3.502 -8.893 -4.665 1.00 88.31 82 ALA A O 1
ATOM 681 N N . CYS A 1 83 ? -2.149 -8.246 -3.001 1.00 84.56 83 CYS A N 1
ATOM 682 C CA . CYS A 1 83 ? -1.188 -7.578 -3.875 1.00 84.56 83 CYS A CA 1
ATOM 683 C C . CYS A 1 83 ? -0.465 -8.555 -4.801 1.00 84.56 83 CYS A C 1
ATOM 685 O O . CYS A 1 83 ?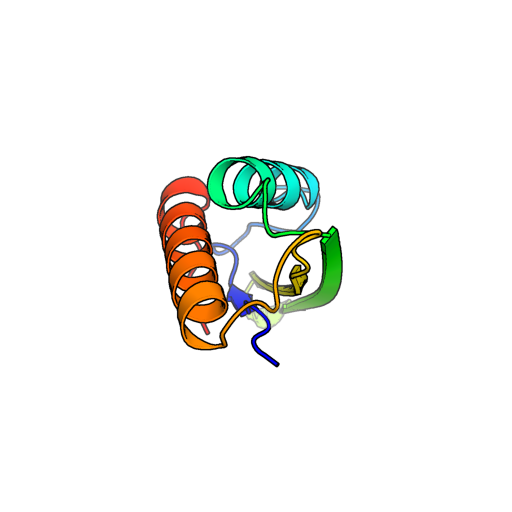 -0.328 -8.275 -5.993 1.00 84.56 83 CYS A O 1
ATOM 687 N N . VAL A 1 84 ? 0.012 -9.681 -4.268 1.00 86.00 84 VAL A N 1
ATOM 688 C CA . VAL A 1 84 ? 0.699 -10.714 -5.055 1.00 86.00 84 VAL A CA 1
ATOM 689 C C . VAL A 1 84 ? -0.251 -11.299 -6.100 1.00 86.00 84 VAL A C 1
ATOM 691 O O . VAL A 1 84 ? 0.149 -11.473 -7.247 1.00 86.00 84 VAL A O 1
ATOM 694 N N . GLU A 1 85 ? -1.514 -11.533 -5.747 1.00 86.12 85 GLU A N 1
ATOM 695 C CA . GLU A 1 85 ? -2.513 -12.063 -6.678 1.00 86.12 85 GLU A CA 1
ATOM 696 C C . GLU A 1 85 ? -2.890 -11.054 -7.777 1.00 86.12 85 GLU A C 1
ATOM 698 O O . GLU A 1 85 ? -2.885 -11.392 -8.962 1.00 86.12 85 GLU A O 1
ATOM 703 N N . THR A 1 86 ? -3.142 -9.797 -7.400 1.00 84.12 86 THR A N 1
ATOM 704 C CA . THR A 1 86 ? -3.619 -8.749 -8.318 1.00 84.12 86 THR A CA 1
ATOM 705 C C . THR A 1 86 ? -2.509 -8.227 -9.228 1.00 84.12 86 THR A C 1
ATOM 707 O O . THR A 1 86 ? -2.681 -8.124 -10.442 1.00 84.12 86 THR A O 1
ATOM 710 N N . PHE A 1 87 ? -1.349 -7.900 -8.653 1.00 79.44 87 PHE A N 1
ATOM 711 C CA . PHE A 1 87 ? -0.261 -7.215 -9.358 1.00 79.44 87 PHE A CA 1
ATOM 712 C C . PHE A 1 87 ? 0.893 -8.144 -9.749 1.00 79.44 87 PHE A C 1
ATOM 714 O O . PHE A 1 87 ? 1.832 -7.694 -10.408 1.00 79.44 87 PHE A O 1
ATOM 721 N N . LYS A 1 88 ? 0.854 -9.426 -9.351 1.00 80.50 88 LYS A N 1
ATOM 722 C CA . LYS A 1 88 ? 1.936 -10.405 -9.586 1.00 80.50 88 LYS A CA 1
ATOM 723 C C . LYS A 1 88 ? 3.302 -9.901 -9.110 1.00 80.50 88 LYS A C 1
ATOM 725 O O . LYS A 1 88 ? 4.321 -10.101 -9.771 1.00 80.50 88 LYS A O 1
ATOM 730 N N . VAL A 1 89 ? 3.301 -9.197 -7.979 1.00 80.94 89 VAL A N 1
ATOM 731 C CA . VAL A 1 89 ? 4.495 -8.595 -7.372 1.00 80.94 89 VAL A CA 1
ATOM 732 C C . VAL A 1 89 ? 5.291 -9.627 -6.581 1.00 80.94 89 VAL A C 1
ATOM 734 O O . VAL A 1 89 ? 4.727 -10.551 -6.001 1.00 80.94 89 VAL A O 1
ATOM 737 N N . GLU A 1 90 ? 6.611 -9.456 -6.533 1.00 76.62 90 GLU A N 1
ATOM 738 C CA . GLU A 1 90 ? 7.501 -10.299 -5.730 1.00 76.62 90 GLU A CA 1
ATOM 739 C C . GLU A 1 90 ? 7.823 -9.589 -4.406 1.00 76.62 90 GLU A C 1
ATOM 741 O O . GLU A 1 90 ? 8.300 -8.452 -4.407 1.00 76.62 90 GLU A O 1
ATOM 746 N N . MET A 1 91 ? 7.599 -10.239 -3.261 1.00 71.31 91 MET A N 1
ATOM 747 C CA . MET A 1 91 ? 8.040 -9.690 -1.972 1.00 71.31 91 MET A CA 1
ATOM 748 C C . MET A 1 91 ? 9.571 -9.666 -1.860 1.00 71.31 91 MET A C 1
ATOM 750 O O . MET A 1 91 ? 10.250 -10.531 -2.416 1.00 71.31 91 MET A O 1
ATOM 754 N N . ARG A 1 92 ? 10.113 -8.662 -1.156 1.00 66.31 92 ARG A N 1
ATOM 755 C CA . ARG A 1 92 ? 11.552 -8.533 -0.871 1.00 66.31 92 ARG A CA 1
ATOM 756 C C . ARG A 1 92 ? 11.908 -9.042 0.518 1.00 66.31 92 ARG A C 1
ATOM 758 O O . ARG A 1 92 ? 11.119 -8.780 1.449 1.00 66.31 92 ARG A O 1
#

pLDDT: mean 82.15, std 6.78, range [47.75, 89.12]

Foldseek 3Di:
DDKFKWKFDAQDADPPHNDVVVLVVLLCVLPVQFWDDKDWDDWDQDPVRSMIMTIMDTDTDHPPDDDDPVNVVVSVVVSVVSCCVPRVIGGD

Solvent-accessible surface area (backbone atoms only — not comparable to full-atom values): 5373 Å² total; per-residue (Å²): 136,84,60,65,46,36,30,43,40,77,76,36,38,79,80,78,69,41,52,71,63,60,55,53,49,50,43,39,73,75,37,56,78,40,49,71,48,75,46,80,76,46,78,47,75,38,79,94,74,44,34,23,36,44,29,39,43,67,42,74,48,45,96,90,51,85,79,50,73,65,58,55,50,53,53,49,49,54,45,49,52,52,42,34,71,74,63,55,36,47,78,114

Nearest PDB structures (foldseek):
  5mgu-assembly1_A  TM=9.291E-01  e=1.018E-09  Homo sapiens
  5mgw-assembly1_A  TM=9.257E-01  e=1.018E-09  Homo sapiens
  5mgh-assembly1_A  TM=9.276E-01  e=1.156E-09  Homo sapiens
  8p8x-assembly1_A  TM=9.209E-01  e=2.997E-09  Homo sapiens
  3tup-assembly1_A  TM=9.166E-01  e=2.640E-09  Homo sapiens

Secondary structure (DSSP, 8-state):
----EEEPPTT--BTTTB-HHHHHHHHHHHHTTTEEEEEEEEEEEETTTTEEEEEEEEEE--SSSPPPHHHHHHHHHHHHHHHHHHH-PEE-

Radius of gyration: 13.56 Å; Cα contacts (8 Å, |Δi|>4): 140; chains: 1; bounding box: 33×19×38 Å

InterPro domains:
  IPR005121 Ferrodoxin-fold anticodon-binding domain [PF03147] (14-92)
  IPR005121 Ferrodoxin-fold anticodon-binding domain [PS51447] (1-92)
  IPR005121 Ferrodoxin-fold anticodon-binding domain [SM00896] (6-92)
  IPR036690 Ferrodoxin-fold anticodon-binding domain superfamily [G3DSA:3.30.70.380] (6-92)
  IPR036690 Ferrodoxin-fold anticodon-binding domain superfamily [SSF54991] (11-92)

Sequence (92 aa):
MNYPLFWLPPGVQVHEGFAPNDFYDLVRNVACDVVEQIGLIDQFNHLKKNRTSVCFRIIYRHMERTLTQKEVNDVLKIIIEACVETFKVEMR

Mean predicted aligned error: 5.94 Å

Organism: Glossina morsitans morsitans (NCBI:txid37546)